Protein AF-A0A972U628-F1 (afdb_monomer_lite)

Sequence (86 aa):
VIENYGQVRVTQSDTGKAVAKAYVKVYARSSDGRIKFYKDGYTDLRGRFDYTSLNTNEIDRVTHFAILILSPNDGAVVREAVPPKR

Secondary structure (DSSP, 8-state):
-EETTTEEE-B-TTT--B-TT-EEEEEEEETTS-EEEEEEEE--TTSEEESS--SSGGGGGEEEEEEEEEETTTEEEEEEEPPPP-

Structure (mmCIF, N/CA/C/O backbone):
data_AF-A0A972U628-F1
#
_entry.id   AF-A0A972U628-F1
#
loop_
_atom_site.group_PDB
_atom_site.id
_atom_site.type_symbol
_atom_site.label_atom_id
_atom_site.label_alt_id
_atom_site.label_comp_id
_atom_site.label_asym_id
_atom_site.label_entity_id
_atom_site.label_seq_id
_atom_site.pdbx_PDB_ins_code
_atom_site.Cartn_x
_atom_site.Cartn_y
_atom_site.Cartn_z
_atom_site.occupancy
_atom_site.B_iso_or_equiv
_atom_site.auth_seq_id
_atom_site.auth_comp_id
_atom_site.auth_asym_id
_atom_site.auth_atom_id
_atom_site.pdbx_PDB_model_num
ATOM 1 N N . VAL A 1 1 ? -10.059 -3.235 -0.511 1.00 60.38 1 VAL A N 1
ATOM 2 C CA . VAL A 1 1 ? -10.225 -3.122 -1.985 1.00 60.38 1 VAL A CA 1
ATOM 3 C C . VAL A 1 1 ? -9.075 -2.288 -2.528 1.00 60.38 1 VAL A C 1
ATOM 5 O O . VAL A 1 1 ? -8.672 -1.355 -1.839 1.00 60.38 1 VAL A O 1
ATOM 8 N N . ILE A 1 2 ? -8.517 -2.648 -3.686 1.00 62.47 2 ILE A N 1
ATOM 9 C CA . ILE A 1 2 ? -7.572 -1.792 -4.419 1.00 62.47 2 ILE A CA 1
ATOM 10 C C . ILE A 1 2 ? -8.391 -0.997 -5.430 1.00 62.47 2 ILE A C 1
ATOM 12 O O . ILE A 1 2 ? -9.133 -1.591 -6.208 1.00 62.47 2 ILE A O 1
ATOM 16 N N . GLU A 1 3 ? -8.320 0.327 -5.360 1.00 60.12 3 GLU A N 1
ATOM 17 C CA . GLU A 1 3 ? -9.057 1.213 -6.259 1.00 60.12 3 GLU A CA 1
ATOM 18 C C . GLU A 1 3 ? -8.215 1.527 -7.505 1.00 60.12 3 GLU A C 1
ATOM 20 O O . GLU A 1 3 ? -6.988 1.604 -7.433 1.00 60.12 3 GLU A O 1
ATOM 25 N N . ASN A 1 4 ? -8.877 1.784 -8.640 1.00 61.75 4 ASN A N 1
ATOM 26 C CA . ASN A 1 4 ? -8.243 2.141 -9.923 1.00 61.75 4 ASN A CA 1
ATOM 27 C C . ASN A 1 4 ? -7.407 3.441 -9.881 1.00 61.75 4 ASN A C 1
ATOM 29 O O . ASN A 1 4 ? -6.822 3.818 -10.890 1.00 61.75 4 ASN A O 1
ATOM 33 N N . TYR A 1 5 ? -7.338 4.112 -8.730 1.00 66.44 5 TYR A N 1
ATOM 34 C CA . TYR A 1 5 ? -6.632 5.373 -8.499 1.00 66.44 5 TYR A CA 1
ATOM 35 C C . TYR A 1 5 ? -5.337 5.209 -7.689 1.00 66.44 5 TYR A C 1
ATOM 37 O O . TYR A 1 5 ? -4.855 6.178 -7.112 1.00 66.44 5 TYR A O 1
ATOM 45 N N . GLY A 1 6 ? -4.784 3.994 -7.583 1.00 87.00 6 GLY A N 1
ATOM 46 C CA . GLY A 1 6 ? -3.519 3.793 -6.866 1.00 87.00 6 GLY A CA 1
ATOM 47 C C . GLY A 1 6 ? -3.646 3.872 -5.341 1.00 87.00 6 GLY A C 1
ATOM 48 O O . GLY A 1 6 ? -2.689 4.204 -4.638 1.00 87.00 6 GLY A O 1
ATOM 49 N N . GLN A 1 7 ? -4.838 3.569 -4.819 1.00 92.19 7 GLN A N 1
ATOM 50 C CA . 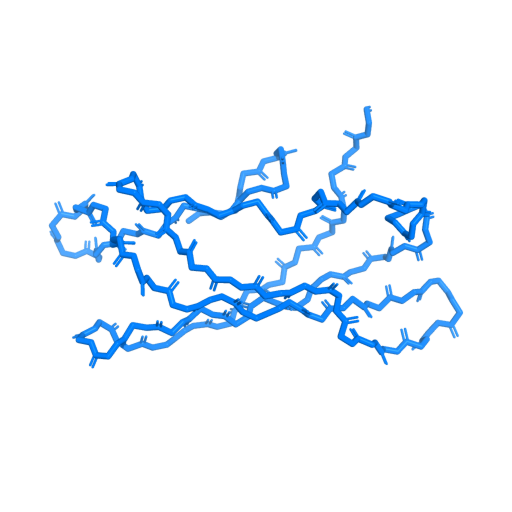GLN A 1 7 ? -5.130 3.596 -3.389 1.00 92.19 7 GLN A CA 1
ATOM 51 C C . GLN A 1 7 ? -5.621 2.241 -2.891 1.00 92.19 7 GLN A C 1
ATOM 53 O O . GLN A 1 7 ? -6.360 1.526 -3.573 1.00 92.19 7 GLN A O 1
ATOM 58 N N . VAL A 1 8 ? -5.245 1.904 -1.660 1.00 93.56 8 VAL A N 1
ATOM 59 C CA . VAL A 1 8 ? -5.884 0.824 -0.910 1.00 93.56 8 VAL A CA 1
ATOM 60 C C . VAL A 1 8 ? -6.913 1.405 0.045 1.00 93.56 8 VAL A C 1
ATOM 62 O O . VAL A 1 8 ? -6.667 2.422 0.692 1.00 93.56 8 VAL A O 1
ATOM 65 N N . ARG A 1 9 ? -8.050 0.719 0.166 1.00 95.56 9 ARG A N 1
ATOM 66 C CA . ARG A 1 9 ? -9.020 0.916 1.245 1.00 95.56 9 ARG A CA 1
ATOM 67 C C . ARG A 1 9 ? -9.059 -0.328 2.125 1.00 95.56 9 ARG A C 1
ATOM 69 O O . ARG A 1 9 ? -9.376 -1.420 1.634 1.00 95.56 9 ARG A O 1
ATOM 76 N N . VAL A 1 10 ? -8.762 -0.139 3.407 1.00 96.12 10 VAL A N 1
ATOM 77 C CA . VAL A 1 10 ? -8.700 -1.177 4.440 1.00 96.12 10 VAL A CA 1
ATOM 78 C C . VAL A 1 10 ? -9.909 -1.052 5.360 1.00 96.12 10 VAL A C 1
ATOM 80 O O . VAL A 1 10 ? -10.167 0.002 5.945 1.00 96.12 10 VAL A O 1
ATOM 83 N N . THR A 1 11 ? -10.659 -2.142 5.475 1.00 96.56 11 THR A N 1
ATOM 84 C CA . THR A 1 11 ? -11.849 -2.248 6.320 1.00 96.56 11 THR A CA 1
ATOM 85 C C . THR A 1 11 ? -11.843 -3.586 7.042 1.00 96.56 11 THR A C 1
ATOM 87 O O . THR A 1 11 ? -11.376 -4.576 6.478 1.00 96.56 11 THR A O 1
ATOM 90 N N . GLN A 1 12 ? -12.402 -3.626 8.247 1.00 94.56 12 GLN A N 1
ATOM 91 C CA . GLN A 1 12 ? -12.703 -4.881 8.934 1.00 94.56 12 GLN A CA 1
ATOM 92 C C . GLN A 1 12 ? -13.710 -5.689 8.114 1.00 94.56 12 GLN A C 1
ATOM 94 O O . GLN A 1 12 ? -14.675 -5.120 7.598 1.00 94.56 12 GLN A O 1
ATOM 99 N N . SER A 1 13 ? -13.491 -7.000 7.997 1.00 88.94 13 SER A N 1
ATOM 100 C CA . SER A 1 13 ? -14.377 -7.902 7.251 1.00 88.94 13 SER A CA 1
ATOM 101 C C . SER A 1 13 ? -15.791 -7.915 7.819 1.00 88.94 13 SER A C 1
ATOM 103 O O . SER A 1 13 ? -16.756 -7.845 7.065 1.00 88.94 13 SER A O 1
ATOM 105 N N . ASP A 1 14 ? -15.898 -7.949 9.145 1.00 91.75 14 ASP A N 1
ATOM 106 C CA . ASP A 1 14 ? -17.155 -8.270 9.821 1.00 91.75 14 ASP A CA 1
ATOM 107 C C . ASP A 1 14 ? -18.049 -7.037 9.964 1.00 91.75 14 ASP A C 1
ATOM 109 O O . ASP A 1 14 ? -19.270 -7.115 9.865 1.00 91.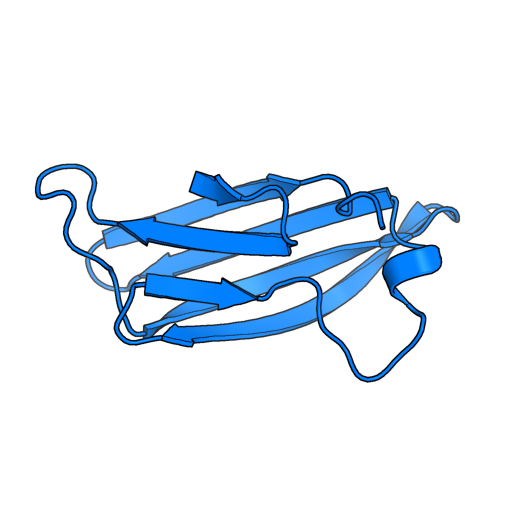75 14 ASP A O 1
ATOM 113 N N . THR A 1 15 ? -17.435 -5.873 10.197 1.00 95.00 15 THR A N 1
ATOM 114 C CA . THR A 1 15 ? -18.157 -4.628 10.497 1.00 95.00 15 THR A CA 1
ATOM 115 C C . THR A 1 15 ? -18.159 -3.636 9.337 1.00 95.00 15 THR A C 1
ATOM 117 O O . THR A 1 15 ? -18.898 -2.653 9.374 1.00 95.00 15 THR A O 1
ATOM 120 N N . GLY A 1 16 ? -17.287 -3.821 8.339 1.00 94.69 16 GLY A N 1
ATOM 121 C CA . GLY A 1 16 ? -17.060 -2.854 7.263 1.00 94.69 16 GLY A CA 1
ATOM 122 C C . GLY A 1 16 ? -16.421 -1.532 7.716 1.00 94.69 16 GLY A C 1
ATOM 123 O O . GLY A 1 16 ? -16.225 -0.633 6.892 1.00 94.69 16 GLY A O 1
ATOM 124 N N . LYS A 1 17 ? -16.078 -1.384 9.004 1.00 96.12 17 LYS A N 1
ATOM 125 C CA . LYS A 1 17 ? -15.452 -0.168 9.540 1.00 96.12 17 LYS A CA 1
ATOM 126 C C . LYS A 1 17 ? -14.048 0.011 8.975 1.00 96.12 17 LYS A C 1
ATOM 128 O O . LYS A 1 17 ? -13.314 -0.956 8.788 1.00 96.12 17 LYS A O 1
ATOM 133 N N . ALA A 1 18 ? -13.677 1.261 8.715 1.00 97.31 18 ALA A N 1
ATOM 134 C CA . ALA A 1 18 ? -12.342 1.612 8.249 1.00 97.31 18 ALA A CA 1
ATOM 135 C C . ALA A 1 18 ? -11.276 1.291 9.306 1.00 97.31 18 ALA A C 1
ATOM 137 O O . ALA A 1 18 ? -11.464 1.590 10.485 1.00 97.31 18 ALA A O 1
ATOM 138 N N . VAL A 1 19 ? -10.143 0.739 8.866 1.00 97.44 19 VAL A N 1
ATOM 139 C CA . VAL A 1 19 ? -8.986 0.478 9.735 1.00 97.44 19 VAL A CA 1
ATOM 140 C C . VAL A 1 19 ? -7.974 1.599 9.548 1.00 97.44 19 VAL A C 1
ATOM 142 O O . VAL A 1 19 ? -7.223 1.617 8.571 1.00 97.44 19 VAL A O 1
ATOM 145 N N . ALA A 1 20 ? -7.969 2.555 10.473 1.00 97.19 20 ALA A N 1
ATOM 146 C CA . ALA A 1 20 ? -6.950 3.598 10.529 1.00 97.19 20 ALA A CA 1
ATOM 147 C C . ALA A 1 20 ? -5.634 3.053 11.101 1.00 97.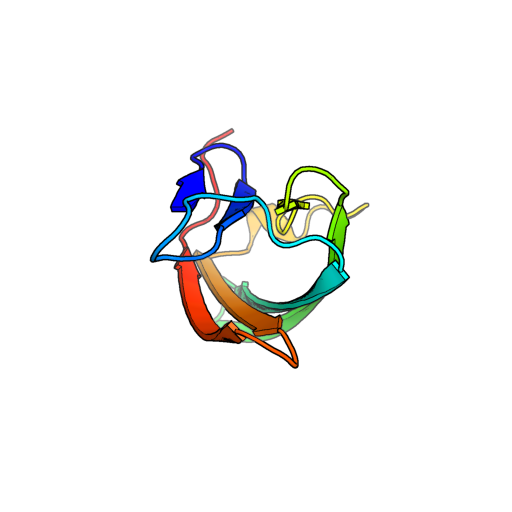19 20 ALA A C 1
ATOM 149 O O . ALA A 1 20 ? -5.644 2.131 11.915 1.00 97.19 20 ALA A O 1
ATOM 150 N N . LYS A 1 21 ? -4.505 3.663 10.721 1.00 97.62 21 LYS A N 1
ATOM 151 C CA . LYS A 1 21 ? -3.157 3.305 11.198 1.00 97.62 21 LYS A CA 1
ATOM 152 C C . LYS A 1 21 ? -2.724 1.860 10.904 1.00 97.62 21 LYS A C 1
ATOM 154 O O . LYS A 1 21 ? -1.789 1.371 11.536 1.00 97.62 21 LYS A O 1
ATOM 159 N N . ALA A 1 22 ? -3.339 1.188 9.933 1.00 98.19 22 ALA A N 1
ATOM 160 C CA . ALA A 1 22 ? -2.776 -0.045 9.395 1.00 98.19 22 ALA A CA 1
ATOM 161 C C . ALA A 1 22 ? -1.465 0.300 8.680 1.00 98.19 22 ALA A C 1
ATOM 163 O O . ALA A 1 22 ? -1.435 1.227 7.869 1.00 98.19 22 ALA A O 1
ATOM 164 N N . TYR A 1 23 ? -0.389 -0.417 8.995 1.00 98.38 23 TYR A N 1
ATOM 165 C CA . TYR A 1 23 ? 0.896 -0.226 8.336 1.00 98.38 23 TYR A CA 1
ATOM 166 C C . TYR A 1 23 ? 0.834 -0.800 6.924 1.00 98.38 23 TYR A C 1
ATOM 168 O O . TYR A 1 23 ? 0.356 -1.917 6.725 1.00 98.38 23 TYR A O 1
ATOM 176 N N . VAL A 1 24 ? 1.323 -0.046 5.946 1.00 98.38 24 VAL A N 1
ATOM 177 C CA . VAL A 1 24 ? 1.367 -0.454 4.545 1.00 98.38 24 VAL A CA 1
ATOM 178 C C . VAL A 1 24 ? 2.800 -0.371 4.053 1.00 98.38 24 VAL A C 1
ATOM 180 O O . VAL A 1 24 ? 3.410 0.688 4.141 1.00 98.38 24 VAL A O 1
ATOM 183 N N . LYS A 1 25 ? 3.326 -1.467 3.501 1.00 98.19 25 LYS A N 1
ATOM 184 C CA . LYS A 1 25 ? 4.646 -1.524 2.862 1.00 98.19 25 LYS A CA 1
ATOM 185 C C . LYS A 1 25 ? 4.507 -1.994 1.421 1.00 98.19 25 LYS A C 1
ATOM 187 O O . LYS A 1 25 ? 3.902 -3.029 1.158 1.00 98.19 25 LYS A O 1
ATOM 192 N N . VAL A 1 26 ? 5.096 -1.242 0.499 1.00 97.50 26 VAL A N 1
ATOM 193 C CA . VAL A 1 26 ? 4.946 -1.424 -0.944 1.00 97.50 26 VAL A CA 1
ATOM 194 C C . VAL A 1 26 ? 6.298 -1.728 -1.571 1.00 97.50 26 VAL A C 1
ATOM 196 O O . VAL A 1 26 ? 7.264 -0.979 -1.410 1.00 97.50 26 VAL A O 1
ATOM 199 N N . TYR A 1 27 ? 6.339 -2.807 -2.341 1.00 97.06 27 TYR A N 1
ATOM 200 C CA . TYR A 1 27 ? 7.419 -3.123 -3.264 1.00 97.06 27 TYR A CA 1
ATOM 201 C C . TYR A 1 27 ? 6.920 -2.971 -4.694 1.00 97.06 27 TYR A C 1
ATOM 203 O O . TYR A 1 27 ? 5.751 -3.229 -4.981 1.00 97.06 27 TYR A O 1
ATOM 211 N N . ALA A 1 28 ? 7.814 -2.578 -5.593 1.00 96.25 28 ALA A N 1
ATOM 212 C CA . ALA A 1 28 ? 7.523 -2.454 -7.010 1.00 96.25 28 ALA A CA 1
ATOM 213 C C . ALA A 1 28 ? 8.499 -3.296 -7.830 1.00 96.25 28 ALA A C 1
ATOM 215 O O . ALA A 1 28 ? 9.703 -3.318 -7.554 1.00 96.25 28 ALA A O 1
ATOM 216 N N . ARG A 1 29 ? 7.968 -3.962 -8.856 1.00 96.44 29 ARG A N 1
ATOM 217 C CA . ARG A 1 29 ? 8.747 -4.607 -9.911 1.00 96.44 29 ARG A CA 1
ATOM 218 C C . ARG A 1 29 ? 8.805 -3.691 -11.125 1.00 96.44 29 ARG A C 1
ATOM 220 O O . ARG A 1 29 ? 7.767 -3.370 -11.707 1.00 96.44 29 ARG A O 1
ATOM 227 N N . SER A 1 30 ? 10.011 -3.314 -11.521 1.00 93.50 30 SER A N 1
ATOM 228 C CA . SER A 1 30 ? 10.278 -2.524 -12.724 1.00 93.50 30 SER A CA 1
ATOM 229 C C . SER A 1 30 ? 10.197 -3.373 -14.000 1.00 93.50 30 SER A C 1
ATOM 231 O O . SER A 1 30 ? 10.229 -4.603 -13.945 1.00 93.50 30 SER A O 1
ATOM 233 N N . SER A 1 31 ? 10.117 -2.726 -15.163 1.00 91.69 31 SER A N 1
ATOM 234 C CA . SER A 1 31 ? 10.113 -3.384 -16.481 1.00 91.69 31 SER A CA 1
ATOM 235 C C . SER A 1 31 ? 11.394 -4.161 -16.798 1.00 91.69 31 SER A C 1
ATOM 237 O O . SER A 1 31 ? 11.349 -5.119 -17.563 1.00 91.69 31 SER A O 1
ATOM 239 N N . ASP A 1 32 ? 12.515 -3.808 -16.167 1.00 92.81 32 ASP A N 1
ATOM 240 C CA . ASP A 1 32 ? 13.786 -4.541 -16.235 1.00 92.81 32 ASP A CA 1
ATOM 241 C C . ASP A 1 32 ? 13.856 -5.745 -15.272 1.00 92.81 32 ASP A C 1
ATOM 243 O O . ASP A 1 32 ? 14.910 -6.358 -15.110 1.00 92.81 32 ASP A O 1
ATOM 247 N N . GLY A 1 33 ? 12.745 -6.073 -14.605 1.00 93.69 33 GLY A N 1
ATOM 248 C CA . GLY A 1 33 ? 12.626 -7.197 -13.679 1.00 93.69 33 GLY A CA 1
ATOM 249 C C . GLY A 1 33 ? 13.136 -6.923 -12.262 1.00 93.69 33 GLY A C 1
ATOM 250 O O . GLY A 1 33 ? 12.918 -7.758 -11.383 1.00 93.69 33 GLY A O 1
ATOM 251 N N . ARG A 1 34 ? 13.764 -5.769 -11.988 1.00 95.69 34 ARG A N 1
ATOM 252 C CA . ARG A 1 34 ? 14.257 -5.449 -10.639 1.00 95.69 34 ARG A CA 1
ATOM 253 C C . ARG A 1 34 ? 13.099 -5.213 -9.679 1.00 95.69 34 ARG A C 1
ATOM 255 O O . ARG A 1 34 ? 12.146 -4.504 -10.001 1.00 95.69 34 ARG A O 1
ATOM 262 N N . ILE A 1 35 ? 13.226 -5.757 -8.473 1.00 96.69 35 ILE A N 1
ATOM 263 C CA . ILE A 1 35 ? 12.288 -5.544 -7.370 1.00 96.69 35 ILE A CA 1
ATOM 264 C C . ILE A 1 35 ? 12.951 -4.614 -6.363 1.00 96.69 35 ILE A C 1
ATOM 266 O O . ILE A 1 35 ? 14.095 -4.836 -5.966 1.00 96.69 35 ILE A O 1
ATOM 270 N N . LYS A 1 36 ? 12.234 -3.578 -5.936 1.00 95.44 36 LYS A N 1
ATOM 271 C CA . LYS A 1 36 ? 12.722 -2.650 -4.916 1.00 95.44 36 LYS A CA 1
ATOM 272 C C . LYS A 1 36 ? 11.615 -2.209 -3.977 1.00 95.44 36 LYS A C 1
ATOM 274 O O . LYS A 1 36 ? 10.431 -2.277 -4.309 1.00 95.44 36 LYS A O 1
ATOM 279 N N . PHE A 1 37 ? 12.029 -1.733 -2.808 1.00 95.81 37 PHE A N 1
ATOM 280 C CA . PHE A 1 37 ? 11.165 -0.935 -1.952 1.00 95.81 37 PHE A CA 1
ATOM 281 C C . PHE A 1 37 ? 10.678 0.293 -2.730 1.00 95.81 37 PHE A C 1
ATOM 283 O O . PHE A 1 37 ? 11.474 0.950 -3.401 1.00 95.81 37 PHE A O 1
ATOM 290 N N . TYR A 1 38 ? 9.376 0.561 -2.657 1.00 95.12 38 TYR A N 1
ATOM 291 C CA . TYR A 1 38 ? 8.746 1.684 -3.343 1.00 95.12 38 TYR A CA 1
ATOM 292 C C . TYR A 1 38 ? 8.325 2.765 -2.349 1.00 95.12 38 TYR A C 1
ATOM 294 O O . TYR A 1 38 ? 8.745 3.913 -2.459 1.00 95.12 38 TYR A O 1
ATOM 302 N N . LYS A 1 39 ? 7.506 2.390 -1.362 1.00 95.81 39 LYS A N 1
ATOM 303 C CA . LYS A 1 39 ? 6.955 3.305 -0.359 1.00 95.81 39 LYS A CA 1
ATOM 304 C C . LYS A 1 39 ? 6.402 2.528 0.826 1.00 95.81 39 LYS A C 1
ATOM 306 O O . LYS A 1 39 ? 5.983 1.381 0.679 1.00 95.81 39 LYS A O 1
ATOM 311 N N . ASP A 1 40 ? 6.316 3.165 1.980 1.00 97.69 40 ASP A N 1
ATOM 312 C CA . ASP A 1 40 ? 5.500 2.702 3.092 1.00 97.69 40 ASP A CA 1
ATOM 313 C C . ASP A 1 40 ? 4.775 3.860 3.786 1.00 97.69 40 ASP A C 1
ATOM 315 O O . ASP A 1 40 ? 4.895 5.030 3.415 1.00 97.69 40 ASP A O 1
ATOM 319 N N . GLY A 1 41 ? 3.939 3.510 4.754 1.00 97.62 41 GLY A N 1
ATOM 320 C CA . GLY A 1 41 ? 3.250 4.460 5.605 1.00 97.62 41 GLY A CA 1
ATOM 321 C C . GLY A 1 41 ? 2.078 3.808 6.313 1.00 97.62 41 GLY A C 1
ATOM 322 O O . GLY A 1 41 ? 2.066 2.600 6.544 1.00 97.62 41 GLY A O 1
ATOM 323 N N . TYR A 1 42 ? 1.090 4.619 6.666 1.00 98.00 42 TYR A N 1
ATOM 324 C CA . TYR A 1 42 ? -0.068 4.177 7.428 1.00 98.00 42 TYR A CA 1
ATOM 325 C C . TYR A 1 42 ? -1.357 4.639 6.767 1.00 98.00 42 TYR A C 1
ATOM 327 O O . TYR A 1 42 ? -1.394 5.705 6.148 1.00 98.00 42 TYR A O 1
ATOM 335 N N . THR A 1 43 ? -2.422 3.858 6.923 1.00 98.00 43 THR A N 1
ATOM 336 C CA . THR A 1 43 ? -3.751 4.293 6.500 1.00 98.00 43 THR A CA 1
ATOM 337 C C . THR A 1 43 ? -4.250 5.486 7.317 1.00 98.00 43 THR A C 1
ATOM 339 O O . THR A 1 43 ? -4.027 5.577 8.529 1.00 98.00 43 THR A O 1
ATOM 342 N N . ASP A 1 44 ? -4.960 6.395 6.651 1.00 97.25 44 ASP A N 1
ATOM 343 C CA . ASP A 1 44 ? -5.606 7.551 7.273 1.00 97.25 44 ASP A CA 1
ATOM 344 C C . ASP A 1 44 ? -6.856 7.163 8.097 1.00 97.25 44 ASP A C 1
ATOM 346 O O . ASP A 1 44 ? -7.215 5.990 8.227 1.00 97.25 44 ASP A O 1
ATOM 350 N N . LEU A 1 45 ? -7.570 8.159 8.640 1.00 97.25 45 LEU A N 1
ATOM 351 C CA . LEU A 1 45 ? -8.811 7.953 9.410 1.00 97.25 45 LEU A CA 1
ATOM 352 C C . LEU A 1 45 ? -9.938 7.274 8.609 1.00 97.25 45 LEU A C 1
ATOM 354 O O . LEU A 1 45 ? -10.897 6.774 9.193 1.00 97.25 45 LEU A O 1
ATOM 358 N N . ARG A 1 46 ? -9.842 7.255 7.277 1.00 96.19 46 ARG A N 1
ATOM 359 C CA . ARG A 1 46 ? -10.783 6.601 6.361 1.00 96.19 46 ARG A CA 1
ATOM 360 C C . ARG A 1 46 ? -10.303 5.209 5.941 1.00 96.19 46 ARG A C 1
ATOM 362 O O . ARG A 1 46 ? -10.953 4.573 5.108 1.00 96.19 46 ARG A O 1
ATOM 369 N N . GLY A 1 47 ? -9.196 4.728 6.510 1.00 96.94 47 GLY A N 1
ATOM 370 C CA . GLY A 1 47 ? -8.582 3.454 6.161 1.00 96.94 47 GLY A CA 1
ATOM 371 C C . GLY A 1 47 ? -7.935 3.469 4.778 1.00 96.94 47 GLY A C 1
ATOM 372 O O . GLY A 1 47 ? -7.832 2.416 4.149 1.00 96.94 47 GLY A O 1
ATOM 373 N N . ARG A 1 48 ? -7.551 4.647 4.268 1.00 96.69 48 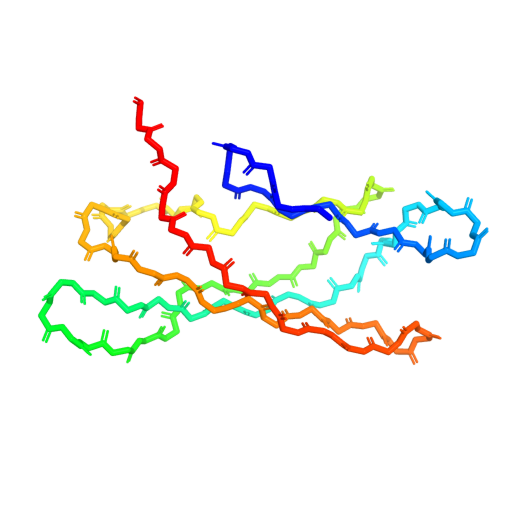ARG A N 1
ATOM 374 C CA . ARG A 1 48 ? -6.988 4.809 2.925 1.00 96.69 48 ARG A CA 1
ATOM 375 C C . ARG A 1 48 ? -5.488 5.031 2.953 1.00 96.69 48 ARG A C 1
ATOM 377 O O . ARG A 1 48 ? -4.973 5.704 3.841 1.00 96.69 48 ARG A O 1
ATOM 384 N N . PHE A 1 49 ? -4.802 4.498 1.950 1.00 96.50 49 PHE A N 1
ATOM 385 C CA . PHE A 1 49 ? -3.387 4.763 1.708 1.00 96.50 49 PHE A CA 1
ATOM 386 C C . PHE A 1 49 ? -3.104 4.824 0.204 1.00 96.50 49 PHE A C 1
ATOM 388 O O . PHE A 1 49 ? -3.508 3.929 -0.539 1.00 96.50 49 PHE A O 1
ATOM 395 N N . ASP A 1 50 ? -2.405 5.873 -0.231 1.00 94.75 50 ASP A N 1
ATOM 396 C CA . ASP A 1 50 ? -1.920 6.033 -1.605 1.00 94.75 50 ASP A CA 1
ATOM 397 C C . ASP A 1 50 ? -0.545 5.373 -1.759 1.00 94.75 50 ASP A C 1
ATOM 399 O O . ASP A 1 50 ? 0.475 5.876 -1.260 1.00 94.75 50 ASP A O 1
ATOM 403 N N . TYR A 1 51 ? -0.541 4.244 -2.471 1.00 93.00 51 TYR A N 1
ATOM 404 C CA . TYR A 1 51 ? 0.648 3.434 -2.714 1.00 93.00 51 TYR A CA 1
ATOM 405 C C . TYR A 1 51 ? 1.398 3.818 -3.993 1.00 93.00 51 TYR A C 1
ATOM 407 O O . TYR A 1 51 ? 2.460 3.258 -4.242 1.00 93.00 51 TYR A O 1
ATOM 415 N N . THR A 1 52 ? 0.874 4.747 -4.796 1.00 89.81 52 THR A N 1
ATOM 416 C CA . THR A 1 52 ? 1.427 5.106 -6.112 1.00 89.81 52 THR A CA 1
ATOM 417 C C . THR A 1 52 ? 2.181 6.427 -6.116 1.00 89.81 52 THR A C 1
ATOM 419 O O . THR A 1 52 ? 3.230 6.515 -6.754 1.00 89.81 52 THR A O 1
ATOM 422 N N . SER A 1 53 ? 1.700 7.428 -5.377 1.00 86.19 53 SER A N 1
ATOM 423 C CA . SER A 1 53 ? 2.253 8.782 -5.398 1.00 86.19 53 SER A CA 1
ATOM 424 C C . SER A 1 53 ? 3.629 8.853 -4.731 1.00 86.19 53 SER A C 1
ATOM 426 O O . SER A 1 53 ? 3.759 8.642 -3.516 1.00 86.19 53 SER A O 1
ATOM 428 N N . LEU A 1 54 ? 4.636 9.204 -5.536 1.00 84.19 54 LEU A N 1
ATOM 429 C CA . LEU A 1 54 ? 6.000 9.567 -5.151 1.00 84.19 54 LEU A CA 1
ATOM 430 C C . LEU A 1 54 ? 6.399 10.866 -5.863 1.00 84.19 54 LEU A C 1
ATOM 432 O O . LEU A 1 54 ? 5.913 11.155 -6.953 1.00 84.19 54 LEU A O 1
ATOM 436 N N . ASN A 1 55 ? 7.347 11.612 -5.293 1.00 80.12 55 ASN A N 1
ATOM 437 C CA . ASN A 1 55 ? 7.934 12.802 -5.926 1.00 80.12 55 ASN A CA 1
ATOM 438 C C . ASN A 1 55 ? 8.985 12.424 -6.995 1.00 80.12 55 ASN A C 1
ATOM 440 O O . ASN A 1 55 ? 10.050 13.034 -7.076 1.00 80.12 55 ASN A O 1
ATOM 444 N N . THR A 1 56 ? 8.730 11.366 -7.767 1.00 81.19 56 THR A N 1
ATOM 445 C CA . THR A 1 56 ? 9.632 10.801 -8.778 1.00 81.19 56 THR A CA 1
ATOM 446 C C . THR A 1 56 ? 8.827 10.232 -9.951 1.00 81.19 56 THR A C 1
ATOM 448 O O . THR A 1 56 ? 7.667 9.856 -9.799 1.00 81.19 56 THR A O 1
ATOM 451 N N . ASN A 1 57 ? 9.462 10.078 -11.117 1.00 81.50 57 ASN A N 1
ATOM 452 C CA . ASN A 1 57 ? 8.851 9.427 -12.289 1.00 81.50 57 ASN A CA 1
ATOM 453 C C . ASN A 1 57 ? 9.018 7.895 -12.260 1.00 81.50 57 ASN A C 1
ATOM 455 O O . ASN A 1 57 ? 9.059 7.240 -13.300 1.00 81.50 57 ASN A O 1
ATOM 459 N N . GLU A 1 58 ? 9.194 7.299 -11.077 1.00 83.44 58 GLU A N 1
ATOM 460 C CA . GLU A 1 58 ? 9.467 5.863 -10.968 1.00 83.44 58 GLU A CA 1
ATOM 461 C C . GLU A 1 58 ? 8.286 4.999 -11.405 1.00 83.44 58 GLU A C 1
ATOM 463 O O . GLU A 1 58 ? 8.504 3.922 -11.961 1.00 83.44 58 GLU A O 1
ATOM 468 N N . ILE A 1 59 ? 7.059 5.489 -11.205 1.00 86.75 59 ILE A N 1
ATOM 469 C CA . ILE A 1 59 ? 5.823 4.792 -11.570 1.00 86.75 59 ILE A CA 1
ATOM 470 C C . ILE A 1 59 ? 5.778 4.404 -13.054 1.00 86.75 59 ILE A C 1
ATOM 472 O O . ILE A 1 59 ? 5.275 3.333 -13.380 1.00 86.75 59 ILE A O 1
ATOM 476 N N . ASP A 1 60 ? 6.391 5.204 -13.933 1.00 87.69 60 ASP A N 1
ATOM 477 C CA . ASP A 1 60 ? 6.407 4.977 -15.385 1.00 87.69 60 ASP A CA 1
ATOM 478 C C . ASP A 1 60 ? 7.176 3.702 -15.775 1.00 87.69 60 ASP A C 1
ATOM 480 O O . ASP A 1 60 ? 7.025 3.183 -16.879 1.00 87.69 60 ASP A O 1
ATOM 484 N N . ARG A 1 61 ? 8.016 3.186 -14.869 1.00 90.38 61 ARG A N 1
ATOM 485 C CA . ARG A 1 61 ? 8.786 1.950 -15.066 1.00 90.38 61 ARG A CA 1
ATOM 486 C C . ARG A 1 61 ? 8.208 0.767 -14.303 1.00 90.38 61 ARG A C 1
ATOM 488 O O . ARG A 1 61 ? 8.680 -0.352 -14.504 1.00 90.38 61 ARG A O 1
ATOM 495 N N . VAL A 1 62 ? 7.240 0.990 -13.415 1.00 93.12 62 VAL A N 1
ATOM 496 C CA . VAL A 1 62 ? 6.641 -0.079 -12.615 1.00 93.12 62 VAL A CA 1
ATOM 497 C C . VAL A 1 62 ? 5.721 -0.911 -13.495 1.00 93.12 62 VAL A C 1
ATOM 499 O O . VAL A 1 62 ? 4.947 -0.389 -14.285 1.00 93.12 62 VAL A O 1
ATOM 502 N N . THR A 1 63 ? 5.789 -2.227 -13.339 1.00 94.75 63 THR A N 1
ATOM 503 C CA . THR A 1 63 ? 4.858 -3.163 -13.977 1.00 94.75 63 THR A CA 1
ATOM 504 C C . THR A 1 63 ? 3.887 -3.760 -12.968 1.00 94.75 63 THR A C 1
ATOM 506 O O . THR A 1 63 ? 2.746 -4.037 -13.316 1.00 94.75 63 THR A O 1
ATOM 509 N N . HIS A 1 64 ? 4.340 -3.983 -11.731 1.00 95.44 64 HIS A N 1
ATOM 510 C CA . HIS A 1 64 ? 3.567 -4.627 -10.671 1.00 95.44 64 HIS A CA 1
ATOM 511 C C . HIS A 1 64 ? 3.967 -4.074 -9.304 1.00 95.44 64 HIS A C 1
ATOM 513 O O . HIS A 1 64 ? 5.139 -3.775 -9.065 1.00 95.44 64 HIS A O 1
ATOM 519 N N . PHE A 1 65 ? 3.001 -4.022 -8.398 1.00 95.56 65 PHE A N 1
ATOM 520 C CA . PHE A 1 65 ? 3.167 -3.718 -6.987 1.00 95.56 65 PHE A CA 1
ATOM 521 C C . PHE A 1 65 ? 2.839 -4.943 -6.138 1.00 95.56 65 PHE A C 1
ATOM 523 O O . PHE A 1 65 ? 1.880 -5.655 -6.430 1.00 95.56 65 PHE A O 1
ATOM 530 N N . ALA A 1 66 ? 3.590 -5.125 -5.056 1.00 96.94 66 ALA A N 1
ATOM 531 C CA . ALA A 1 66 ? 3.245 -6.000 -3.943 1.00 96.94 66 ALA A CA 1
ATOM 532 C C . ALA A 1 66 ? 3.058 -5.135 -2.692 1.00 96.94 66 ALA A C 1
ATOM 534 O O . ALA A 1 66 ? 3.958 -4.391 -2.299 1.00 96.94 66 ALA A O 1
ATOM 535 N N . ILE A 1 67 ? 1.873 -5.204 -2.093 1.00 97.38 67 ILE A N 1
ATOM 536 C CA . ILE A 1 67 ? 1.409 -4.305 -1.038 1.00 97.38 67 ILE A CA 1
ATOM 537 C C . ILE A 1 67 ? 1.088 -5.149 0.192 1.00 97.38 67 ILE A C 1
ATOM 539 O O . ILE A 1 67 ? 0.063 -5.830 0.237 1.00 97.38 67 ILE A O 1
ATOM 543 N N . LEU A 1 68 ? 1.965 -5.104 1.190 1.00 97.94 68 LEU A N 1
ATOM 544 C CA . LEU A 1 68 ? 1.718 -5.663 2.513 1.00 97.94 68 LEU A CA 1
ATOM 545 C C . LEU A 1 68 ? 0.901 -4.665 3.331 1.00 97.94 68 LEU A C 1
ATOM 547 O O . LEU A 1 68 ? 1.293 -3.507 3.447 1.00 97.94 68 LEU A O 1
ATOM 551 N N . ILE A 1 69 ? -0.189 -5.130 3.932 1.00 98.00 69 ILE A N 1
ATOM 552 C CA . ILE A 1 69 ? -1.030 -4.380 4.864 1.00 98.00 69 ILE A CA 1
ATOM 553 C C . ILE A 1 69 ? -1.038 -5.145 6.188 1.00 98.00 69 ILE A C 1
ATOM 555 O O . ILE A 1 69 ? -1.358 -6.333 6.203 1.00 98.00 69 ILE A O 1
ATOM 559 N N . LEU A 1 70 ? -0.693 -4.473 7.284 1.00 98.00 70 LEU A N 1
ATOM 560 C CA . LEU A 1 70 ? -0.572 -5.051 8.620 1.00 98.00 70 LEU A CA 1
ATOM 561 C C . LEU A 1 70 ? -1.368 -4.222 9.636 1.00 98.00 70 LEU A C 1
ATOM 563 O O . LEU A 1 70 ? -1.092 -3.039 9.840 1.00 98.00 70 LEU A O 1
ATOM 567 N N . SER A 1 71 ? -2.321 -4.863 10.307 1.00 96.62 71 SER A N 1
ATOM 568 C CA . SER A 1 71 ? -2.998 -4.353 11.500 1.00 96.62 71 SER A CA 1
ATOM 569 C C . SER A 1 71 ? -2.642 -5.242 12.698 1.00 96.62 71 SER A C 1
ATOM 571 O O . SER A 1 71 ? -2.804 -6.459 12.609 1.00 96.62 71 SER A O 1
ATOM 573 N N . PRO A 1 72 ? -2.210 -4.678 13.841 1.00 93.12 72 PRO A N 1
ATOM 574 C CA . PRO A 1 72 ? -1.958 -5.461 15.053 1.00 93.12 72 PRO A CA 1
ATOM 575 C C . PRO A 1 72 ? -3.183 -6.238 15.552 1.00 93.12 72 PRO A C 1
ATOM 577 O O . PRO A 1 72 ? -3.027 -7.293 16.157 1.00 93.12 72 PRO A O 1
ATOM 580 N N . ASN A 1 73 ? -4.387 -5.720 15.290 1.00 93.38 73 ASN A N 1
ATOM 581 C CA . ASN A 1 73 ? -5.635 -6.263 15.830 1.00 93.38 73 ASN A CA 1
ATOM 582 C C . ASN A 1 73 ? -6.449 -7.053 14.796 1.00 93.38 73 ASN A C 1
ATOM 584 O O . ASN A 1 73 ? -7.252 -7.893 15.181 1.00 93.38 73 ASN A O 1
ATOM 588 N N . ASP A 1 74 ? -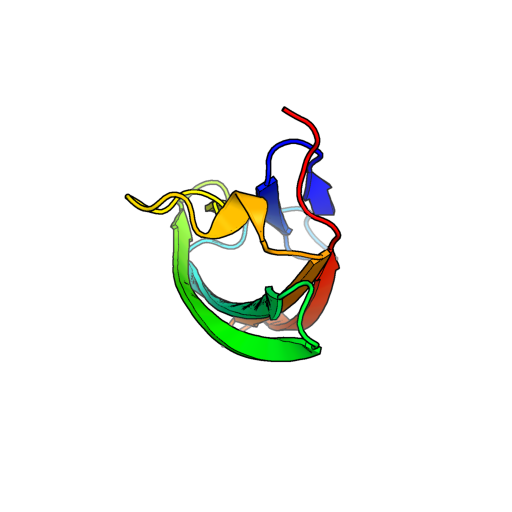6.251 -6.788 13.499 1.00 94.00 74 ASP A N 1
ATOM 589 C CA . ASP A 1 74 ? -7.049 -7.384 12.412 1.00 94.00 74 ASP A CA 1
ATOM 590 C C . ASP A 1 74 ? -6.222 -8.315 11.499 1.00 94.00 74 ASP A C 1
ATOM 592 O O . ASP A 1 74 ? -6.734 -8.847 10.515 1.00 94.00 74 ASP A O 1
ATOM 596 N N . GLY A 1 75 ? -4.934 -8.514 11.803 1.00 94.94 75 GLY A N 1
ATOM 597 C CA . GLY A 1 75 ? -4.035 -9.393 11.055 1.00 94.94 75 GLY A CA 1
ATOM 598 C C . GLY A 1 75 ? -3.347 -8.721 9.862 1.00 94.94 75 GLY A C 1
ATOM 599 O O . GLY A 1 75 ? -3.192 -7.500 9.800 1.00 94.94 75 GLY A O 1
ATOM 600 N N . ALA A 1 76 ? -2.881 -9.534 8.912 1.00 96.00 76 ALA A N 1
ATOM 601 C CA . ALA A 1 76 ? -2.104 -9.070 7.766 1.00 96.00 76 ALA A CA 1
ATOM 602 C C . ALA A 1 76 ? -2.606 -9.657 6.447 1.00 96.00 76 ALA A C 1
ATOM 604 O O . ALA A 1 76 ? -3.104 -10.780 6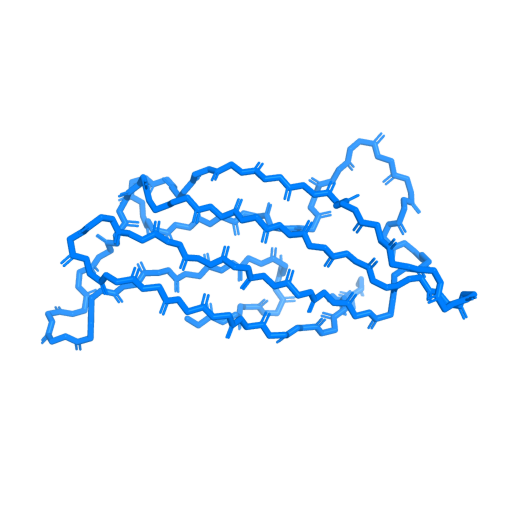.394 1.00 96.00 76 ALA A O 1
ATOM 605 N N . VAL A 1 77 ? -2.417 -8.911 5.361 1.00 96.06 77 VAL A N 1
ATOM 606 C CA . VAL A 1 77 ? -2.705 -9.378 4.005 1.00 96.06 77 VAL A CA 1
ATOM 607 C C . VAL A 1 77 ? -1.717 -8.780 3.011 1.00 96.06 77 VAL A C 1
ATOM 609 O O . VAL A 1 77 ? -1.308 -7.627 3.142 1.00 96.06 77 VAL A O 1
ATOM 612 N N . VAL A 1 78 ? -1.360 -9.558 1.992 1.00 96.00 78 VAL A N 1
ATOM 613 C CA . VAL A 1 78 ? -0.627 -9.069 0.821 1.00 96.00 78 VAL A CA 1
ATOM 614 C C . VAL A 1 78 ? -1.591 -8.957 -0.351 1.00 96.00 78 VAL A C 1
ATOM 616 O O . VAL A 1 78 ? -2.428 -9.835 -0.580 1.00 96.00 78 VAL A O 1
ATOM 619 N N . ARG A 1 79 ? -1.493 -7.856 -1.092 1.00 95.31 79 ARG A N 1
ATOM 620 C CA . ARG A 1 79 ? -2.217 -7.646 -2.343 1.00 95.31 79 ARG A CA 1
ATOM 621 C C . ARG A 1 79 ? -1.259 -7.263 -3.452 1.00 95.31 79 ARG A C 1
ATOM 623 O O . ARG A 1 79 ? -0.274 -6.572 -3.215 1.00 95.31 79 ARG A O 1
ATOM 630 N N . GLU A 1 80 ? -1.595 -7.678 -4.660 1.00 94.62 80 GLU A N 1
ATOM 631 C CA . GLU A 1 80 ? -0.869 -7.302 -5.864 1.00 94.62 80 GLU A CA 1
ATOM 632 C C . GLU A 1 80 ? -1.715 -6.355 -6.708 1.00 94.62 80 GLU A C 1
ATOM 634 O O . GLU A 1 80 ? -2.945 -6.452 -6.723 1.00 94.62 80 GLU A O 1
ATOM 639 N N . ALA A 1 81 ? -1.057 -5.425 -7.395 1.00 93.50 81 ALA A N 1
ATOM 640 C CA . ALA A 1 81 ? -1.711 -4.502 -8.311 1.00 93.50 81 ALA A CA 1
ATOM 641 C C . ALA A 1 81 ? -0.800 -4.150 -9.483 1.00 93.50 81 ALA A C 1
ATOM 643 O O . ALA A 1 81 ? 0.411 -4.008 -9.325 1.00 93.50 81 ALA A O 1
ATOM 644 N N . VAL A 1 82 ? -1.392 -3.947 -10.654 1.00 92.19 82 VAL A N 1
ATOM 645 C CA . VAL A 1 82 ? -0.730 -3.246 -11.759 1.00 92.19 82 VAL A CA 1
ATOM 646 C C . VAL A 1 82 ? -0.803 -1.732 -11.514 1.00 92.19 82 VAL A C 1
ATOM 648 O O . VAL A 1 82 ? -1.698 -1.280 -10.789 1.00 92.19 82 VAL A O 1
ATOM 651 N N . PRO A 1 83 ? 0.123 -0.925 -12.062 1.00 88.50 83 PRO A N 1
ATOM 652 C CA . PRO A 1 83 ? 0.009 0.526 -11.976 1.00 88.50 83 PRO A CA 1
ATOM 653 C C . PRO A 1 83 ? -1.302 1.016 -12.614 1.00 88.50 83 PRO A C 1
ATOM 655 O O . PRO A 1 83 ? -1.733 0.466 -13.634 1.00 88.50 83 PRO A O 1
ATOM 658 N N . PRO A 1 84 ? -1.953 2.036 -12.028 1.00 85.12 84 PRO A N 1
ATOM 659 C CA . PRO A 1 84 ? -3.142 2.633 -12.617 1.00 85.12 84 PRO A CA 1
ATOM 660 C C . PRO A 1 84 ? -2.803 3.282 -13.965 1.00 85.12 84 PRO A C 1
ATOM 662 O O . PRO A 1 84 ? -1.701 3.797 -14.166 1.00 85.12 84 PRO A O 1
ATOM 665 N N . LYS A 1 85 ? -3.759 3.256 -14.899 1.00 73.25 85 LYS A N 1
ATOM 666 C CA . LYS A 1 85 ? -3.636 3.991 -16.164 1.00 73.25 85 LYS A CA 1
ATOM 667 C C . LYS A 1 85 ? -3.741 5.491 -15.862 1.00 73.25 85 LYS A C 1
ATOM 669 O O . LYS A 1 85 ? -4.599 5.873 -15.068 1.00 73.25 85 LYS A O 1
ATOM 674 N N . ARG A 1 86 ? -2.860 6.300 -16.459 1.00 61.28 86 ARG A N 1
ATOM 675 C CA . ARG A 1 86 ? -2.985 7.767 -16.437 1.00 61.28 86 ARG A CA 1
ATOM 676 C C . ARG A 1 86 ? -4.244 8.218 -17.166 1.00 61.28 86 ARG A C 1
ATOM 678 O O . ARG A 1 86 ? -4.618 7.535 -18.148 1.00 61.28 86 ARG A O 1
#

Foldseek 3Di:
DQDLQQKDFDAAPPPRQGDWFWKKWKWFQFPVRDIDTQDIDIAHNRNMDRRQDDPDPRLVGTQKMWMWTQDPVRGIDIDMDGRRDD

pLDDT: mean 91.53, std 9.37, range [60.12, 98.38]

Radius of gyration: 12.91 Å; chains: 1; bounding box: 32×22×32 Å